Protein AF-A0A6M0B610-F1 (afdb_monomer)

Sequence (98 aa):
MKQKTAQQILDVAQSMVRNRGYSAFSYADISKEIGIRKASIHYHFPSKDDLVKELVKRYQKNLARKCFEIEQQETTPQAQLREFVNLYRDGLQDNKIC

Structure (mmCIF, N/CA/C/O backbone):
data_AF-A0A6M0B610-F1
#
_entry.id   AF-A0A6M0B610-F1
#
loop_
_atom_site.group_PDB
_atom_site.id
_atom_site.type_symbol
_atom_site.label_atom_id
_atom_site.label_alt_id
_atom_site.label_comp_id
_atom_site.label_asym_id
_atom_site.label_entity_id
_atom_site.label_seq_id
_atom_site.pdbx_PDB_ins_code
_atom_site.Cartn_x
_atom_site.Cartn_y
_atom_site.Cartn_z
_atom_site.occupancy
_atom_site.B_iso_or_equiv
_atom_site.auth_seq_id
_atom_site.auth_comp_id
_atom_site.auth_asym_id
_atom_site.auth_atom_id
_atom_site.pdbx_PDB_model_num
ATOM 1 N N . MET A 1 1 ? 8.394 5.080 19.410 1.00 47.69 1 MET A N 1
ATOM 2 C CA . MET A 1 1 ? 7.369 4.007 19.318 1.00 47.69 1 MET A CA 1
ATOM 3 C C . MET A 1 1 ? 6.204 4.302 18.361 1.00 47.69 1 MET A C 1
ATOM 5 O O . MET A 1 1 ? 5.767 3.360 17.718 1.00 47.69 1 MET A O 1
ATOM 9 N N . LYS A 1 2 ? 5.727 5.552 18.189 1.00 55.22 2 LYS A N 1
ATOM 10 C CA . LYS A 1 2 ? 4.554 5.884 17.336 1.00 55.22 2 LYS A CA 1
ATOM 11 C C . LYS A 1 2 ? 4.646 5.440 15.864 1.00 55.22 2 LYS A C 1
ATOM 13 O O . LYS A 1 2 ? 3.639 5.071 15.276 1.00 55.22 2 LYS A O 1
ATOM 18 N N . GLN A 1 3 ? 5.843 5.457 15.280 1.00 64.88 3 GLN A N 1
ATOM 19 C CA . GLN A 1 3 ? 6.043 5.136 13.861 1.00 64.88 3 GLN A CA 1
ATOM 20 C C . GLN A 1 3 ? 5.851 3.641 13.555 1.00 64.88 3 GLN A C 1
ATOM 22 O O . GLN A 1 3 ? 5.401 3.290 12.470 1.00 64.88 3 GLN A O 1
ATOM 27 N N . LYS A 1 4 ? 6.129 2.760 14.528 1.00 87.56 4 LYS A N 1
ATOM 28 C CA . LYS A 1 4 ? 6.050 1.304 14.343 1.00 87.56 4 LYS A CA 1
ATOM 29 C C . LYS A 1 4 ? 4.601 0.829 14.202 1.00 87.56 4 LYS A C 1
ATOM 31 O O . LYS A 1 4 ? 4.311 0.046 13.309 1.00 87.56 4 LYS A O 1
ATOM 36 N N . THR A 1 5 ? 3.685 1.356 15.016 1.00 92.94 5 THR A N 1
ATOM 37 C CA . THR A 1 5 ? 2.262 0.977 14.966 1.00 92.94 5 THR A CA 1
ATOM 38 C C . THR A 1 5 ? 1.581 1.467 13.690 1.00 92.94 5 THR A C 1
ATOM 40 O O . THR A 1 5 ? 0.884 0.690 13.047 1.00 92.94 5 THR A O 1
ATOM 43 N N . ALA A 1 6 ? 1.823 2.716 13.273 1.00 93.75 6 ALA A N 1
ATOM 44 C CA . ALA A 1 6 ? 1.300 3.232 12.004 1.00 93.75 6 ALA A CA 1
ATOM 45 C C . ALA A 1 6 ? 1.777 2.393 10.806 1.00 93.75 6 ALA A C 1
ATOM 47 O O . ALA A 1 6 ? 0.990 2.071 9.919 1.00 93.75 6 ALA A O 1
ATOM 48 N N . GLN A 1 7 ? 3.050 1.984 10.819 1.00 94.62 7 GLN A N 1
ATOM 49 C CA . GLN A 1 7 ? 3.623 1.117 9.795 1.00 94.62 7 GLN A CA 1
ATOM 50 C C . GLN A 1 7 ? 2.945 -0.261 9.769 1.00 94.62 7 GLN A C 1
ATOM 52 O O . GLN A 1 7 ? 2.535 -0.695 8.700 1.00 94.62 7 GLN A O 1
ATOM 57 N N . GLN A 1 8 ? 2.752 -0.897 10.930 1.00 95.00 8 GLN A N 1
ATOM 58 C CA . GLN A 1 8 ? 2.062 -2.190 11.037 1.00 95.00 8 GLN A CA 1
ATOM 59 C C . GLN A 1 8 ? 0.607 -2.122 10.552 1.00 95.00 8 GLN A C 1
ATOM 61 O O . GLN A 1 8 ? 0.147 -3.028 9.861 1.00 95.00 8 GLN A O 1
ATOM 66 N N . ILE A 1 9 ? -0.107 -1.036 10.876 1.00 95.69 9 ILE A N 1
ATOM 67 C CA . ILE A 1 9 ? -1.465 -0.790 10.369 1.00 95.69 9 ILE A CA 1
ATOM 68 C C . ILE A 1 9 ? -1.454 -0.729 8.837 1.00 95.69 9 ILE A C 1
ATOM 70 O O . ILE A 1 9 ? -2.275 -1.382 8.196 1.00 95.69 9 ILE A O 1
ATOM 74 N N . LEU A 1 10 ? -0.518 0.025 8.251 1.00 94.88 10 LEU A N 1
ATOM 75 C CA . LEU A 1 10 ? -0.377 0.128 6.798 1.00 94.88 10 LEU A CA 1
ATOM 76 C C . LEU A 1 10 ? -0.004 -1.214 6.159 1.00 94.88 10 LEU A C 1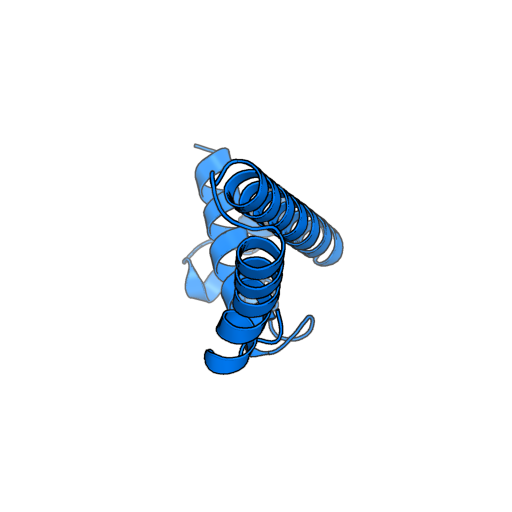
ATOM 78 O O . LEU A 1 10 ? -0.549 -1.540 5.114 1.00 94.88 10 LEU A O 1
ATOM 82 N N . A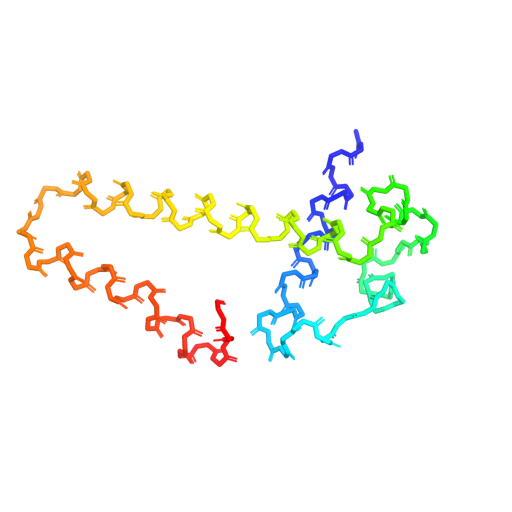SP A 1 11 ? 0.885 -2.001 6.765 1.00 93.50 11 ASP A N 1
ATOM 83 C CA . ASP A 1 11 ? 1.309 -3.299 6.221 1.00 93.50 11 ASP A CA 1
ATOM 84 C C . ASP A 1 11 ? 0.125 -4.273 6.122 1.00 93.50 11 ASP A C 1
ATOM 86 O O . ASP A 1 11 ? -0.101 -4.890 5.076 1.00 93.50 11 ASP A O 1
ATOM 90 N N . VAL A 1 12 ? -0.688 -4.348 7.179 1.00 94.12 12 VAL A N 1
ATOM 91 C CA . VAL A 1 12 ? -1.890 -5.188 7.197 1.00 94.12 12 VAL A CA 1
ATOM 92 C C . VAL A 1 12 ? -2.962 -4.668 6.250 1.00 94.12 12 VAL A C 1
ATOM 94 O O . VAL A 1 12 ? -3.498 -5.438 5.452 1.00 94.12 12 VAL A O 1
ATOM 97 N N . ALA A 1 13 ? -3.248 -3.366 6.281 1.00 93.62 13 ALA A N 1
ATOM 98 C CA . ALA A 1 13 ? -4.238 -2.778 5.387 1.00 93.62 13 ALA A CA 1
ATOM 99 C C . ALA A 1 13 ? -3.833 -2.952 3.913 1.00 93.62 13 ALA A C 1
ATOM 101 O O . ALA A 1 13 ? -4.672 -3.293 3.083 1.00 93.62 13 ALA A O 1
ATOM 102 N N . GLN A 1 14 ? -2.542 -2.813 3.591 1.00 91.25 14 GLN A N 1
ATOM 103 C CA . GLN A 1 14 ? -2.010 -3.070 2.254 1.00 91.25 14 GLN A CA 1
ATOM 104 C C . GLN A 1 14 ? -2.228 -4.528 1.840 1.00 91.25 14 GLN A C 1
ATOM 106 O O . GLN A 1 14 ? -2.697 -4.771 0.733 1.00 91.25 14 GLN A O 1
ATOM 111 N N . SER A 1 15 ? -1.934 -5.496 2.713 1.00 89.25 15 SER A N 1
ATOM 112 C CA . SER A 1 15 ? -2.180 -6.919 2.435 1.00 89.25 15 SER A CA 1
ATOM 113 C C . SER A 1 15 ? -3.659 -7.195 2.136 1.00 89.25 15 SER A C 1
ATOM 115 O O . SER A 1 15 ? -3.992 -7.824 1.131 1.00 89.25 15 SER A O 1
ATOM 117 N N . MET A 1 16 ? -4.565 -6.646 2.952 1.00 90.62 16 MET A N 1
ATOM 118 C CA . MET A 1 16 ? -6.010 -6.803 2.764 1.00 90.62 16 MET A CA 1
ATOM 119 C C . MET A 1 16 ? -6.491 -6.175 1.446 1.00 90.62 16 MET A C 1
ATOM 121 O O . MET A 1 16 ? -7.194 -6.833 0.674 1.00 90.62 16 MET A O 1
ATOM 125 N N . VAL A 1 17 ? -6.078 -4.934 1.154 1.00 88.56 17 VAL A N 1
ATOM 126 C CA . VAL A 1 17 ? -6.467 -4.213 -0.073 1.00 88.56 17 VAL A CA 1
ATOM 127 C C . VAL A 1 17 ? -5.944 -4.906 -1.323 1.00 88.56 17 VAL A C 1
ATOM 129 O O . VAL A 1 17 ? -6.693 -5.051 -2.287 1.00 88.56 17 VAL A O 1
ATOM 132 N N . ARG A 1 18 ? -4.693 -5.378 -1.308 1.00 82.56 18 ARG A N 1
ATOM 133 C CA . ARG A 1 18 ? -4.106 -6.075 -2.458 1.00 82.56 18 ARG A CA 1
ATOM 134 C C . ARG A 1 18 ? -4.877 -7.343 -2.812 1.00 82.56 18 ARG A C 1
ATOM 136 O O . ARG A 1 18 ? -5.005 -7.640 -3.989 1.00 82.56 18 ARG A O 1
ATOM 143 N N . ASN A 1 19 ? -5.442 -8.042 -1.831 1.00 77.69 19 ASN A N 1
ATOM 144 C CA . ASN A 1 19 ? -6.152 -9.299 -2.074 1.00 77.69 19 ASN A CA 1
ATOM 145 C C . ASN A 1 19 ? -7.630 -9.115 -2.466 1.00 77.69 19 ASN A C 1
ATOM 147 O O . ASN A 1 19 ? -8.175 -9.951 -3.179 1.00 77.69 19 ASN A O 1
ATOM 151 N N . ARG A 1 20 ? -8.322 -8.092 -1.938 1.00 78.38 20 ARG A N 1
ATOM 152 C CA . ARG A 1 20 ? -9.799 -7.991 -2.038 1.00 78.38 20 ARG A CA 1
ATOM 153 C C . ARG A 1 20 ? -10.333 -6.577 -2.332 1.00 78.38 20 ARG A C 1
ATOM 155 O O . ARG A 1 20 ? -11.542 -6.362 -2.321 1.00 78.38 20 ARG A O 1
ATOM 162 N N . GLY A 1 21 ? -9.457 -5.605 -2.582 1.00 81.12 21 GLY A N 1
ATOM 163 C CA . GLY A 1 21 ? -9.805 -4.241 -2.992 1.00 81.12 21 GLY A CA 1
ATOM 164 C C . GLY A 1 21 ? -10.083 -3.280 -1.830 1.00 81.12 21 GLY A C 1
ATOM 165 O O . GLY A 1 21 ? -9.875 -3.592 -0.664 1.00 81.12 21 GLY A O 1
ATOM 166 N N . TYR A 1 22 ? -10.564 -2.072 -2.128 1.00 81.94 22 TYR A N 1
ATOM 167 C CA . TYR A 1 22 ? -10.787 -1.019 -1.119 1.00 81.94 22 TYR A CA 1
ATOM 168 C C . TYR A 1 22 ? -11.745 -1.447 0.011 1.00 81.94 22 TYR A C 1
ATOM 170 O O . TYR A 1 22 ? -11.546 -1.122 1.186 1.00 81.94 22 TYR A O 1
ATOM 178 N N . SER A 1 23 ? -12.784 -2.213 -0.320 1.00 85.38 23 SER A N 1
ATOM 179 C CA . SER A 1 23 ? -13.773 -2.704 0.648 1.00 85.38 23 SER A CA 1
ATOM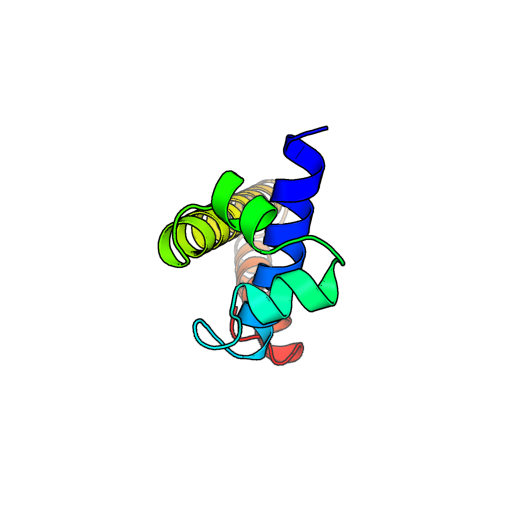 180 C C . SER A 1 23 ? -13.281 -3.895 1.479 1.00 85.38 23 SER A C 1
ATOM 182 O O . SER A 1 23 ? -13.996 -4.338 2.369 1.00 85.38 23 SER A O 1
ATOM 184 N N . ALA A 1 24 ? -12.058 -4.381 1.236 1.00 81.94 24 ALA A N 1
ATOM 185 C CA . ALA A 1 24 ? -11.488 -5.570 1.867 1.00 81.94 24 ALA A CA 1
ATOM 186 C C . ALA A 1 24 ? -11.280 -5.485 3.378 1.00 81.94 24 ALA A C 1
ATOM 188 O O . ALA A 1 24 ? -11.072 -6.519 4.009 1.00 81.94 24 ALA A O 1
ATOM 189 N N . PHE A 1 25 ? -11.241 -4.275 3.935 1.00 89.38 25 PHE A N 1
ATOM 190 C CA . PHE A 1 25 ? -10.898 -4.076 5.333 1.00 89.38 25 PHE A CA 1
ATOM 191 C C . PHE A 1 25 ? -11.776 -3.029 6.015 1.00 89.38 25 PHE A C 1
ATOM 193 O O . PHE A 1 25 ? -12.237 -2.042 5.422 1.00 89.38 25 PHE A O 1
ATOM 200 N N . SER A 1 26 ? -11.903 -3.225 7.319 1.00 92.38 26 SER A N 1
ATOM 201 C CA . SER A 1 26 ? -12.376 -2.271 8.306 1.00 92.38 26 SER A CA 1
ATOM 202 C C . SER A 1 26 ? -11.334 -2.115 9.417 1.00 92.38 26 SER A C 1
ATOM 204 O O . SER A 1 26 ? -10.393 -2.898 9.547 1.00 92.38 26 SER A O 1
ATOM 206 N N . TYR A 1 27 ? -11.505 -1.116 10.281 1.00 94.75 27 TYR A N 1
ATOM 207 C CA . TYR A 1 27 ? -10.638 -0.994 11.458 1.00 94.75 27 TYR A CA 1
ATOM 208 C C . TYR A 1 27 ? -10.836 -2.144 12.448 1.00 94.75 27 TYR A C 1
ATOM 210 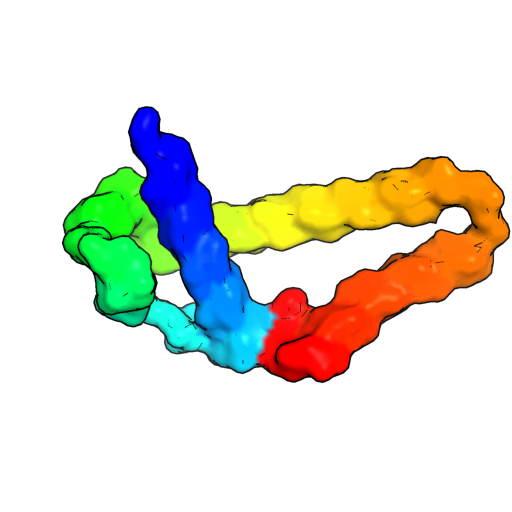O O . TYR A 1 27 ? -9.937 -2.404 13.241 1.00 94.75 27 TYR A O 1
ATOM 218 N N . ALA A 1 28 ? -11.984 -2.828 12.415 1.00 93.88 28 ALA A N 1
ATOM 219 C CA . ALA A 1 28 ? -12.191 -4.027 13.219 1.00 93.88 28 ALA A CA 1
ATOM 220 C C . ALA A 1 28 ? -11.307 -5.177 12.716 1.00 93.88 28 ALA A C 1
ATOM 222 O O . ALA A 1 28 ? -10.665 -5.839 13.527 1.00 93.88 28 ALA A O 1
ATOM 223 N N . ASP A 1 29 ? -11.194 -5.346 11.396 1.00 94.06 29 ASP A N 1
ATOM 224 C CA . ASP A 1 29 ? -10.335 -6.373 10.793 1.00 94.06 29 ASP A CA 1
ATOM 225 C C . ASP A 1 29 ? -8.860 -6.116 11.108 1.00 94.06 29 ASP A C 1
ATOM 227 O O . ASP A 1 29 ? -8.163 -7.011 11.577 1.00 94.06 29 ASP A O 1
ATOM 231 N N . ILE A 1 30 ? -8.400 -4.870 10.949 1.00 94.50 30 ILE A N 1
ATOM 232 C CA . ILE A 1 30 ? -7.024 -4.480 11.297 1.00 94.50 30 ILE A CA 1
ATOM 233 C C . ILE A 1 30 ? -6.771 -4.699 12.793 1.00 94.50 30 ILE A C 1
ATOM 235 O O . ILE A 1 30 ? -5.757 -5.273 13.175 1.00 94.50 30 ILE A O 1
ATOM 239 N N . SER A 1 31 ? -7.699 -4.259 13.648 1.00 95.25 31 SER A N 1
ATOM 240 C CA . SER A 1 31 ? -7.616 -4.420 15.105 1.00 95.25 31 SER A CA 1
ATOM 241 C C . SER A 1 31 ? -7.459 -5.888 15.505 1.00 95.25 31 SER A C 1
ATOM 243 O O . SER A 1 31 ? -6.611 -6.199 16.343 1.00 95.25 31 SER A O 1
ATOM 245 N N . LYS A 1 32 ? -8.228 -6.778 14.865 1.00 95.00 32 LYS A N 1
ATOM 246 C CA . LYS A 1 32 ? -8.157 -8.227 15.060 1.00 95.00 32 LYS A CA 1
ATOM 247 C C . LYS A 1 32 ? -6.820 -8.809 14.594 1.00 95.00 32 LYS A C 1
ATOM 249 O O . LYS A 1 32 ? -6.262 -9.636 15.304 1.00 95.00 32 LYS A O 1
ATOM 254 N N . GLU A 1 33 ? -6.309 -8.364 13.449 1.00 94.06 33 GLU A N 1
ATOM 255 C CA . GLU A 1 33 ? -5.093 -8.916 12.839 1.00 94.06 33 GLU A CA 1
ATOM 256 C C . GLU A 1 33 ? -3.819 -8.589 13.636 1.00 94.06 33 GLU A C 1
ATOM 258 O O . GLU A 1 33 ? -2.984 -9.461 13.850 1.00 94.06 33 GLU A O 1
ATOM 263 N N . ILE A 1 34 ? -3.661 -7.343 14.107 1.00 93.81 34 ILE A N 1
ATOM 264 C CA . ILE A 1 34 ? -2.433 -6.908 14.812 1.00 93.81 34 ILE A CA 1
ATOM 265 C C . ILE A 1 34 ? -2.603 -6.757 16.329 1.00 93.81 34 ILE A C 1
ATOM 267 O O . ILE A 1 34 ? -1.677 -6.313 17.008 1.00 93.81 34 ILE A O 1
ATOM 271 N N . GLY A 1 35 ? -3.777 -7.095 16.870 1.00 94.06 35 GLY A N 1
ATOM 272 C CA . GLY A 1 35 ? -4.031 -7.133 18.313 1.00 94.06 35 GLY A CA 1
ATOM 273 C C . GLY A 1 35 ? -4.037 -5.767 19.008 1.00 94.06 35 GLY A C 1
ATOM 274 O O . GLY A 1 35 ? -3.685 -5.675 20.184 1.00 94.06 35 GLY A O 1
ATOM 275 N N . ILE A 1 36 ? -4.422 -4.691 18.311 1.00 93.56 36 ILE A N 1
ATOM 276 C CA . ILE A 1 36 ? -4.502 -3.335 18.891 1.00 93.56 36 ILE A CA 1
ATOM 277 C C . ILE A 1 36 ? -5.940 -2.844 18.981 1.00 93.56 36 ILE A C 1
ATOM 279 O O . ILE A 1 36 ? -6.808 -3.283 18.235 1.00 93.56 36 ILE A O 1
ATOM 283 N N . ARG A 1 37 ? -6.209 -1.873 19.856 1.00 94.69 37 ARG A N 1
ATOM 284 C CA . ARG A 1 37 ? -7.547 -1.277 19.991 1.00 94.69 37 ARG A CA 1
ATOM 285 C C . ARG A 1 37 ? -7.891 -0.407 18.779 1.00 94.69 37 ARG A C 1
ATOM 287 O O . ARG A 1 37 ? -7.051 0.350 18.297 1.00 94.69 37 ARG A O 1
ATOM 294 N N . LYS A 1 38 ? -9.168 -0.395 18.376 1.00 93.50 38 LYS A N 1
ATOM 295 C CA . LYS A 1 38 ? -9.691 0.494 17.317 1.00 93.50 38 LYS A CA 1
ATOM 296 C C . LYS A 1 38 ? -9.356 1.975 17.558 1.00 93.50 38 LYS A C 1
ATOM 298 O O . LYS A 1 38 ? -9.015 2.689 16.622 1.00 93.50 38 LYS A O 1
ATOM 303 N N . ALA A 1 39 ? -9.387 2.422 18.817 1.00 94.25 39 ALA A N 1
ATOM 304 C CA . ALA A 1 39 ? -9.005 3.783 19.204 1.00 94.25 39 ALA A CA 1
ATOM 305 C C . ALA A 1 39 ? -7.543 4.121 18.847 1.00 94.25 39 ALA A C 1
ATOM 307 O O . ALA A 1 39 ? -7.255 5.238 18.427 1.00 94.25 39 ALA A O 1
ATOM 308 N N . SER A 1 40 ? -6.628 3.152 18.948 1.00 94.00 40 SER A N 1
ATOM 309 C CA . SER A 1 40 ? -5.230 3.322 18.536 1.00 94.00 40 SER A CA 1
ATOM 310 C C . SER A 1 40 ? -5.099 3.470 17.020 1.00 94.00 40 SER A C 1
ATOM 312 O O . SER A 1 40 ? -4.254 4.227 16.558 1.00 94.00 40 SER A O 1
ATOM 314 N N . ILE A 1 41 ? -5.954 2.799 16.240 1.00 95.25 41 ILE A N 1
ATOM 315 C CA . ILE A 1 41 ? -5.996 2.970 14.781 1.00 95.25 41 ILE A CA 1
ATOM 316 C C . ILE A 1 41 ? -6.506 4.370 14.436 1.00 95.25 41 ILE A C 1
ATOM 318 O O . ILE A 1 41 ? -5.843 5.068 13.677 1.00 95.25 41 ILE A O 1
ATOM 322 N N . HIS A 1 42 ? -7.611 4.817 15.048 1.00 95.25 42 HIS A N 1
ATOM 323 C CA . HIS A 1 42 ? -8.144 6.173 14.841 1.00 95.25 42 HIS A CA 1
ATOM 324 C C . HIS A 1 42 ? -7.147 7.276 15.215 1.00 95.25 42 HIS A C 1
ATOM 326 O O . HIS A 1 42 ? -7.121 8.314 14.562 1.00 95.25 42 HIS A O 1
ATOM 332 N N . TYR A 1 43 ? -6.303 7.046 16.225 1.00 94.94 43 TYR A N 1
ATOM 333 C CA . TYR A 1 43 ? -5.226 7.972 16.579 1.00 94.94 43 TYR A CA 1
ATOM 334 C C . TYR A 1 43 ? -4.220 8.181 15.435 1.00 94.94 43 TYR A C 1
ATOM 336 O O . TYR A 1 43 ? -3.723 9.289 15.250 1.00 94.94 43 TYR A O 1
ATOM 344 N N . HIS A 1 44 ? -3.909 7.129 14.673 1.00 94.75 44 HIS A N 1
ATOM 345 C CA . HIS A 1 44 ? -2.983 7.208 13.539 1.00 94.75 44 HIS A CA 1
ATOM 346 C C . HIS A 1 44 ? -3.671 7.622 12.237 1.00 94.75 44 HIS A C 1
ATOM 348 O O . HIS A 1 44 ? -3.087 8.351 11.441 1.00 94.75 44 HIS A O 1
ATOM 354 N N . PHE A 1 45 ? -4.900 7.157 12.032 1.00 96.19 45 PHE A N 1
ATOM 355 C CA . PHE A 1 45 ? -5.677 7.357 10.819 1.00 96.19 45 PHE A CA 1
A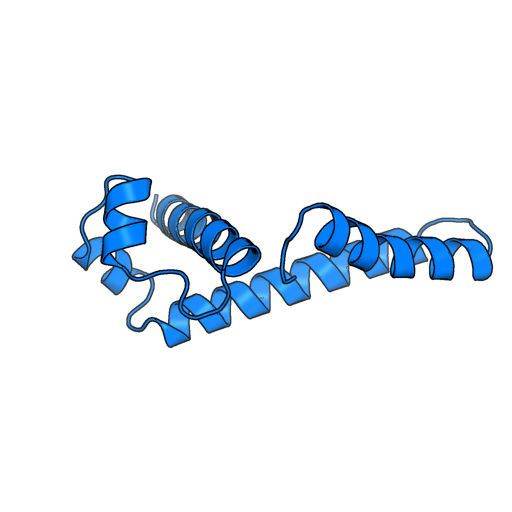TOM 356 C C . PHE A 1 45 ? -7.114 7.709 11.216 1.00 96.19 45 PHE A C 1
ATOM 358 O O . PHE A 1 45 ? -7.902 6.805 11.520 1.00 96.19 45 PHE A O 1
ATOM 365 N N . PRO A 1 46 ? -7.479 9.002 11.245 1.00 95.56 46 PRO A N 1
ATOM 366 C CA . PRO A 1 46 ? -8.796 9.440 11.705 1.00 95.56 46 PRO A CA 1
ATOM 367 C C . PRO A 1 46 ? -9.942 8.791 10.924 1.00 95.56 46 PRO A C 1
ATOM 369 O O . PRO A 1 46 ? -10.911 8.322 11.531 1.00 95.56 46 PRO A O 1
ATOM 372 N N . SER A 1 47 ? -9.788 8.683 9.600 1.00 95.19 47 SER A N 1
ATOM 373 C CA . SER A 1 47 ? -10.739 8.034 8.698 1.00 95.19 47 SER A CA 1
ATOM 374 C C . SER A 1 47 ? -10.100 6.921 7.860 1.00 95.19 47 SER A C 1
ATOM 376 O O . SER A 1 47 ? -8.888 6.900 7.629 1.00 95.19 47 SER A O 1
ATOM 378 N N . LYS A 1 48 ? -10.944 6.013 7.345 1.00 92.19 48 LYS A N 1
ATOM 379 C CA . LYS A 1 48 ? -10.522 4.988 6.378 1.00 92.19 48 LYS A CA 1
ATOM 380 C C . LYS A 1 48 ? -9.880 5.621 5.139 1.00 92.19 48 LYS A C 1
ATOM 382 O O . LYS A 1 48 ? -8.909 5.074 4.625 1.00 92.19 48 LYS A O 1
ATOM 387 N N . ASP A 1 49 ? -10.372 6.778 4.704 1.00 93.88 49 ASP A N 1
ATOM 388 C CA . ASP A 1 49 ? -9.821 7.495 3.554 1.00 93.88 49 ASP A CA 1
ATOM 389 C C . ASP A 1 49 ? -8.418 8.035 3.824 1.00 93.88 49 ASP A C 1
ATOM 391 O O . ASP A 1 49 ? -7.579 7.999 2.927 1.00 93.88 49 ASP A O 1
ATOM 395 N N . ASP A 1 50 ? -8.117 8.475 5.048 1.00 95.50 50 ASP A N 1
ATOM 396 C CA . ASP A 1 50 ? -6.759 8.896 5.416 1.00 95.50 50 ASP A CA 1
ATOM 397 C C . ASP A 1 50 ? -5.785 7.718 5.370 1.00 95.50 50 ASP A C 1
ATOM 399 O O . ASP A 1 50 ? -4.701 7.829 4.796 1.00 95.50 50 ASP A O 1
ATOM 403 N N . LEU A 1 51 ? -6.196 6.557 5.894 1.00 94.81 51 LEU A N 1
ATOM 404 C CA . LEU A 1 51 ? -5.405 5.331 5.788 1.00 94.81 51 LEU A CA 1
ATOM 405 C C . LEU A 1 51 ? -5.171 4.940 4.322 1.00 94.81 51 LEU A C 1
ATOM 407 O O . LEU A 1 51 ? -4.048 4.621 3.936 1.00 94.81 51 LEU A O 1
ATOM 411 N N . VAL A 1 52 ? -6.208 4.998 3.487 1.00 92.44 52 VAL A N 1
ATOM 412 C CA . VAL A 1 52 ? -6.099 4.638 2.067 1.00 92.44 52 VAL A CA 1
ATOM 413 C C . VAL A 1 52 ? -5.232 5.628 1.295 1.00 92.44 52 VAL A C 1
ATOM 415 O 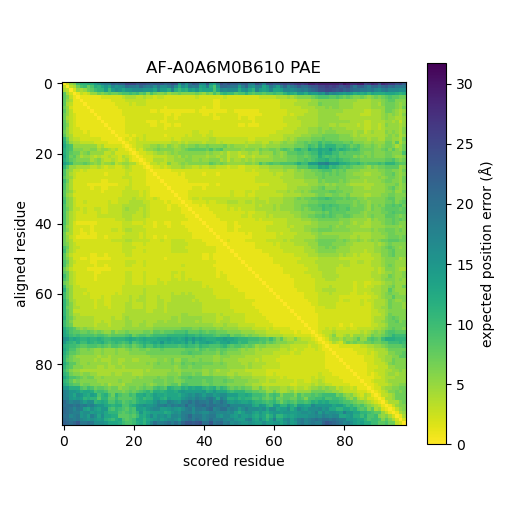O . VAL A 1 52 ? -4.423 5.201 0.475 1.00 92.44 52 VAL A O 1
ATOM 418 N N . LYS A 1 53 ? -5.317 6.932 1.576 1.00 94.56 53 LYS A N 1
ATOM 419 C CA . LYS A 1 53 ? -4.412 7.929 0.982 1.00 94.56 53 LYS A CA 1
ATOM 420 C C . LYS A 1 53 ? -2.953 7.612 1.302 1.00 94.56 53 LYS A C 1
ATOM 422 O O . LYS A 1 53 ? -2.114 7.663 0.406 1.00 94.56 53 LYS A O 1
ATOM 427 N N . GLU A 1 54 ? -2.648 7.241 2.544 1.00 95.25 54 GLU A N 1
ATOM 428 C CA . GLU A 1 54 ? -1.288 6.846 2.928 1.00 95.25 54 GLU A CA 1
ATOM 429 C C . GLU A 1 54 ? -0.848 5.524 2.278 1.00 95.25 54 GLU A C 1
ATOM 431 O O . GLU A 1 54 ? 0.303 5.404 1.851 1.00 95.25 54 GLU A O 1
ATOM 436 N N . LEU A 1 55 ? -1.761 4.562 2.093 1.00 92.69 55 LEU A N 1
ATOM 437 C CA . LEU A 1 55 ? -1.491 3.353 1.304 1.00 92.69 55 LEU A CA 1
ATOM 438 C C . LEU A 1 55 ? -1.144 3.683 -0.153 1.00 92.69 55 LEU A C 1
ATOM 440 O O . LEU A 1 55 ? -0.159 3.163 -0.679 1.00 92.69 55 LEU A O 1
ATOM 444 N N . VAL A 1 56 ? -1.910 4.570 -0.794 1.00 90.88 56 VAL A N 1
ATOM 445 C CA . VAL A 1 56 ? -1.666 4.998 -2.181 1.00 90.88 56 VAL A CA 1
ATOM 446 C C . VAL A 1 56 ? -0.331 5.733 -2.296 1.00 90.88 56 VAL A C 1
ATOM 448 O O . VAL A 1 56 ? 0.457 5.420 -3.186 1.00 90.88 56 VAL A O 1
ATOM 451 N N . LYS A 1 57 ? -0.019 6.649 -1.370 1.00 94.12 57 LYS A N 1
ATOM 452 C CA . LYS A 1 57 ? 1.288 7.329 -1.331 1.00 94.12 57 LYS A CA 1
ATOM 453 C C . LYS A 1 57 ? 2.438 6.336 -1.194 1.00 94.12 57 LYS A C 1
ATOM 455 O O . LYS A 1 57 ? 3.444 6.450 -1.894 1.00 94.12 57 LYS A O 1
ATOM 460 N N . ARG A 1 58 ? 2.298 5.338 -0.314 1.00 92.19 58 ARG A N 1
ATOM 461 C CA . 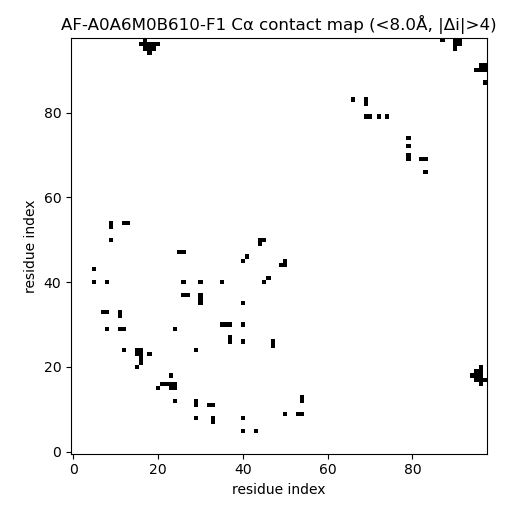ARG A 1 58 ? 3.300 4.277 -0.162 1.00 92.19 58 ARG A CA 1
ATOM 462 C C . ARG A 1 58 ? 3.456 3.476 -1.455 1.00 92.19 58 ARG A C 1
ATOM 464 O O . ARG A 1 58 ? 4.587 3.209 -1.858 1.00 92.19 58 ARG A O 1
ATOM 471 N N . TYR A 1 59 ? 2.351 3.109 -2.100 1.00 87.75 59 TYR A N 1
ATOM 472 C CA . TYR A 1 59 ? 2.375 2.400 -3.377 1.00 87.75 59 TYR A CA 1
ATOM 473 C C . TYR A 1 59 ? 3.119 3.204 -4.452 1.00 87.75 59 TYR A C 1
ATOM 475 O O . TYR A 1 59 ? 4.068 2.691 -5.041 1.00 87.75 59 TYR A O 1
ATOM 483 N N . GLN A 1 60 ? 2.772 4.483 -4.628 1.00 90.50 60 GLN A N 1
ATOM 484 C CA . GLN A 1 60 ? 3.437 5.385 -5.575 1.00 90.50 60 GLN A CA 1
ATOM 485 C C . GLN A 1 60 ? 4.938 5.503 -5.296 1.00 90.50 60 GLN A C 1
ATOM 487 O O . GLN A 1 60 ? 5.745 5.394 -6.215 1.00 90.50 60 GLN A O 1
ATOM 492 N N . LYS A 1 61 ? 5.329 5.661 -4.024 1.00 93.62 61 LYS A N 1
ATOM 493 C CA . LYS A 1 61 ? 6.741 5.740 -3.628 1.00 93.62 61 LYS A CA 1
ATOM 494 C C . LYS A 1 61 ? 7.506 4.457 -3.960 1.00 93.62 61 LYS A C 1
ATOM 496 O O . LYS A 1 61 ? 8.633 4.525 -4.443 1.00 93.62 61 LYS A O 1
ATOM 501 N N . ASN A 1 62 ? 6.906 3.296 -3.707 1.00 89.62 62 ASN A N 1
ATOM 502 C CA . ASN A 1 62 ? 7.521 2.008 -4.022 1.00 89.62 62 ASN A CA 1
ATOM 503 C C . ASN A 1 62 ? 7.651 1.795 -5.533 1.00 89.62 62 ASN A C 1
ATOM 505 O O . ASN A 1 62 ? 8.677 1.288 -5.979 1.00 89.62 62 ASN A O 1
ATOM 509 N N . LEU A 1 63 ? 6.635 2.189 -6.307 1.00 88.75 63 LEU A N 1
ATOM 510 C CA . LEU A 1 63 ? 6.665 2.105 -7.764 1.00 88.75 63 LEU A CA 1
ATOM 511 C C . LEU A 1 63 ? 7.744 3.027 -8.344 1.00 88.75 63 LEU A C 1
ATOM 513 O O . LEU A 1 63 ? 8.581 2.562 -9.105 1.00 88.75 63 LEU A O 1
ATOM 517 N N . ALA A 1 64 ? 7.791 4.290 -7.911 1.00 92.69 64 ALA A N 1
ATOM 518 C CA . ALA A 1 64 ? 8.817 5.241 -8.336 1.00 92.69 64 ALA A CA 1
ATOM 519 C C . ALA A 1 64 ? 10.234 4.740 -8.020 1.00 92.69 64 ALA A C 1
ATOM 521 O O . ALA A 1 64 ? 11.120 4.833 -8.864 1.00 92.69 64 ALA A O 1
ATOM 522 N N . ARG A 1 65 ? 10.438 4.147 -6.833 1.00 94.06 65 ARG A N 1
ATOM 523 C CA . ARG A 1 65 ? 11.723 3.536 -6.470 1.00 94.06 65 ARG A CA 1
ATOM 524 C C . ARG A 1 65 ? 12.100 2.398 -7.422 1.00 94.06 65 ARG A C 1
ATOM 526 O O . ARG A 1 65 ? 13.231 2.364 -7.880 1.00 94.06 65 ARG A O 1
ATOM 533 N N . LYS A 1 66 ? 11.165 1.497 -7.732 1.00 91.56 66 LYS A N 1
ATOM 534 C CA . LYS A 1 66 ? 11.408 0.384 -8.661 1.00 91.56 66 LYS A CA 1
ATOM 535 C C . LYS A 1 66 ? 11.712 0.869 -10.082 1.00 91.56 66 LYS A C 1
ATOM 537 O O . LYS A 1 66 ? 12.604 0.328 -10.718 1.00 91.56 66 LYS A O 1
ATOM 542 N N . CYS A 1 67 ? 11.009 1.894 -10.569 1.00 91.94 67 CYS A N 1
ATOM 543 C CA . CYS A 1 67 ? 11.315 2.495 -11.870 1.00 91.94 67 CYS A CA 1
ATOM 544 C C . CYS A 1 67 ? 12.726 3.089 -11.889 1.00 91.94 67 CYS A C 1
ATOM 546 O O . CYS A 1 67 ? 13.490 2.795 -12.799 1.00 91.94 67 CYS A O 1
ATOM 548 N N . PHE A 1 68 ? 13.097 3.837 -10.846 1.00 94.06 68 PHE A N 1
ATOM 549 C CA . PHE A 1 68 ? 14.454 4.364 -10.700 1.00 94.06 68 PHE A CA 1
ATOM 550 C C . PHE A 1 68 ? 15.507 3.244 -10.670 1.00 94.06 68 PHE A C 1
ATOM 552 O O . PHE A 1 68 ? 16.541 3.344 -11.321 1.00 94.06 68 PHE A O 1
ATOM 559 N N . GLU A 1 69 ? 15.240 2.144 -9.959 1.00 93.62 69 GLU A N 1
ATOM 560 C CA . GLU A 1 69 ? 16.120 0.968 -9.940 1.00 93.62 69 GLU A CA 1
ATOM 561 C C . GLU A 1 69 ? 16.291 0.349 -11.337 1.00 93.62 69 GLU A C 1
ATOM 563 O O . GLU A 1 69 ? 17.402 -0.051 -11.665 1.00 93.62 69 GLU A O 1
ATOM 568 N N . ILE A 1 70 ? 15.237 0.293 -12.161 1.00 92.69 70 ILE A N 1
ATOM 569 C CA . ILE A 1 70 ? 15.296 -0.203 -13.549 1.00 92.69 70 ILE A CA 1
ATOM 570 C C . ILE A 1 70 ? 16.103 0.744 -14.445 1.00 92.69 70 ILE A C 1
ATOM 572 O O . ILE A 1 70 ? 16.945 0.287 -15.216 1.00 92.69 70 ILE A O 1
ATOM 576 N N . GLU A 1 71 ? 15.872 2.053 -14.339 1.00 91.62 71 GLU A N 1
ATOM 577 C CA . GLU A 1 71 ? 16.584 3.071 -15.125 1.00 91.62 71 GLU A CA 1
ATOM 578 C C . GLU A 1 71 ? 18.094 3.055 -14.859 1.00 91.62 71 GLU A C 1
ATOM 580 O O . GLU A 1 71 ? 18.888 3.248 -15.777 1.00 91.62 71 GLU A O 1
ATOM 585 N N . GLN A 1 72 ? 18.492 2.765 -13.618 1.00 93.25 72 GLN A N 1
ATOM 586 C CA . GLN A 1 72 ? 19.894 2.676 -13.205 1.00 93.25 72 GLN A CA 1
ATOM 587 C C . GLN A 1 72 ? 20.592 1.378 -13.649 1.00 93.25 72 GLN A C 1
ATOM 589 O O . GLN A 1 72 ? 21.801 1.248 -13.460 1.00 93.25 72 GLN A O 1
ATOM 594 N N . GLN A 1 73 ? 19.868 0.406 -14.212 1.00 91.44 73 GLN A N 1
ATOM 595 C CA . GLN A 1 73 ? 20.483 -0.802 -14.757 1.00 91.44 73 GLN A CA 1
ATOM 596 C C . GLN A 1 73 ? 21.166 -0.480 -16.088 1.00 91.44 73 GLN A C 1
ATOM 598 O O . GLN A 1 73 ? 20.513 0.002 -17.015 1.00 91.44 73 GLN A O 1
ATOM 603 N N . GLU A 1 74 ? 22.448 -0.832 -16.217 1.00 86.88 74 GLU A N 1
ATOM 604 C CA . GLU A 1 74 ? 23.216 -0.764 -17.472 1.00 86.88 74 GLU A CA 1
ATOM 605 C C . GLU A 1 74 ? 22.752 -1.851 -18.462 1.00 86.88 74 GLU A C 1
ATOM 607 O O . GLU A 1 74 ? 23.465 -2.798 -18.792 1.00 86.88 74 GLU A O 1
ATOM 612 N N . THR A 1 75 ? 21.499 -1.752 -18.902 1.00 92.25 75 THR A N 1
ATOM 613 C CA . THR A 1 75 ? 20.849 -2.701 -19.808 1.00 92.25 75 THR A CA 1
ATOM 614 C C . THR A 1 75 ? 20.265 -1.981 -21.018 1.00 92.25 75 THR A C 1
ATOM 616 O O . THR A 1 75 ? 20.264 -0.756 -21.117 1.00 92.25 75 THR A O 1
ATOM 619 N N . THR A 1 76 ? 19.791 -2.752 -21.995 1.00 94.81 76 THR A N 1
ATOM 620 C CA . THR A 1 76 ? 19.138 -2.179 -23.175 1.00 94.81 76 THR A CA 1
ATOM 621 C C . THR A 1 76 ? 17.775 -1.575 -22.810 1.00 94.81 76 THR A C 1
ATOM 623 O O . THR A 1 76 ? 17.091 -2.109 -21.933 1.00 94.81 76 THR A O 1
ATOM 626 N N . PRO A 1 77 ? 17.299 -0.537 -23.522 1.00 92.31 77 PRO A N 1
ATOM 627 C CA . PRO A 1 77 ? 15.957 0.016 -23.306 1.00 92.31 77 PRO A CA 1
ATOM 628 C C . PRO A 1 77 ? 14.837 -1.036 -23.393 1.00 92.31 77 PRO A C 1
ATOM 630 O O . PRO A 1 77 ? 13.847 -0.976 -22.667 1.00 92.31 77 PRO A O 1
ATOM 633 N N . GLN A 1 78 ? 14.999 -2.046 -24.253 1.00 94.44 78 GLN A N 1
ATOM 634 C CA . GLN A 1 78 ? 14.065 -3.166 -24.372 1.00 94.44 78 GLN A CA 1
ATOM 635 C C . GLN A 1 78 ? 14.048 -4.039 -23.110 1.00 94.44 78 GLN A C 1
ATOM 637 O O . GLN A 1 78 ? 12.983 -4.512 -22.708 1.00 94.44 78 GLN A O 1
ATOM 642 N N . ALA A 1 79 ? 15.207 -4.257 -22.481 1.00 93.50 79 ALA A N 1
ATOM 643 C CA . ALA A 1 79 ? 15.292 -4.970 -21.212 1.00 93.50 79 ALA A CA 1
ATOM 644 C C . ALA A 1 79 ? 14.624 -4.168 -20.087 1.00 93.50 79 ALA A C 1
ATOM 646 O O . ALA A 1 79 ? 13.798 -4.729 -19.373 1.00 93.50 79 ALA A O 1
ATOM 647 N N . GLN A 1 80 ? 14.873 -2.858 -20.009 1.00 92.75 80 GLN A N 1
ATOM 648 C CA . GLN A 1 80 ? 14.219 -1.975 -19.035 1.00 92.75 80 GLN A CA 1
ATOM 649 C C . GLN A 1 80 ? 12.689 -1.977 -19.181 1.00 92.75 80 GLN A C 1
ATOM 651 O O . GLN A 1 80 ? 11.970 -2.124 -18.192 1.00 92.75 80 GLN A O 1
ATOM 656 N N . LEU A 1 81 ? 12.170 -1.896 -20.413 1.00 92.50 81 LEU A N 1
ATOM 657 C CA . LEU A 1 81 ? 10.728 -1.988 -20.666 1.00 92.50 81 LEU A CA 1
ATOM 658 C C . LEU A 1 81 ? 10.157 -3.340 -20.218 1.00 92.50 81 LEU A C 1
ATOM 660 O O . LEU A 1 81 ? 9.064 -3.395 -19.653 1.00 92.50 81 LEU A O 1
ATOM 664 N N . ARG A 1 82 ? 10.886 -4.436 -20.455 1.00 93.50 82 ARG A N 1
ATOM 665 C CA . ARG A 1 82 ? 10.460 -5.767 -20.012 1.00 93.50 82 ARG A CA 1
ATOM 666 C C . ARG A 1 82 ? 10.420 -5.864 -18.489 1.00 93.50 82 ARG A C 1
ATOM 668 O O . ARG A 1 82 ? 9.433 -6.374 -17.966 1.00 93.50 82 ARG A O 1
ATOM 675 N N . GLU A 1 83 ? 11.417 -5.324 -17.793 1.00 91.56 83 GLU A N 1
ATOM 676 C CA . GLU A 1 83 ? 11.419 -5.270 -16.327 1.00 91.56 83 GLU A CA 1
ATOM 677 C C . GLU A 1 83 ? 10.269 -4.419 -15.786 1.00 91.56 83 GLU A C 1
ATOM 679 O O . GLU A 1 83 ? 9.561 -4.844 -14.874 1.00 91.56 83 GLU A O 1
ATOM 684 N N . PHE A 1 84 ? 9.990 -3.272 -16.407 1.00 90.31 84 PHE A N 1
ATOM 685 C CA . PHE A 1 84 ? 8.838 -2.451 -16.045 1.00 90.31 84 PHE A CA 1
ATOM 686 C C . PHE A 1 84 ? 7.516 -3.217 -16.197 1.00 90.31 84 PHE A C 1
ATOM 688 O O . PHE A 1 84 ? 6.675 -3.184 -15.301 1.00 90.31 84 PHE A O 1
ATOM 695 N N . VAL A 1 85 ? 7.336 -3.962 -17.294 1.00 91.00 85 VAL A N 1
ATOM 696 C CA . VAL A 1 85 ? 6.152 -4.817 -17.495 1.00 91.00 85 VAL A CA 1
ATOM 697 C C . VAL A 1 85 ? 6.089 -5.943 -16.455 1.00 91.00 85 VAL A C 1
ATOM 699 O O . VAL A 1 85 ? 5.001 -6.258 -15.961 1.00 91.00 85 VAL A O 1
ATOM 702 N N . ASN A 1 86 ? 7.231 -6.531 -16.085 1.00 89.00 86 ASN A N 1
ATOM 703 C CA . ASN A 1 86 ? 7.299 -7.578 -15.062 1.00 89.00 86 ASN A CA 1
ATOM 704 C C . ASN A 1 86 ? 6.824 -7.073 -13.689 1.00 89.00 86 ASN A C 1
ATOM 706 O O . ASN A 1 86 ? 6.104 -7.800 -13.006 1.00 89.00 86 ASN A O 1
ATOM 710 N N . LEU A 1 87 ? 7.081 -5.803 -13.337 1.00 84.19 87 LEU A N 1
ATOM 711 C CA . LEU A 1 87 ? 6.585 -5.210 -12.084 1.00 84.19 87 LEU A CA 1
ATOM 712 C C . LEU A 1 87 ? 5.065 -5.342 -11.903 1.00 84.19 87 LEU A C 1
ATOM 714 O O . LEU A 1 87 ? 4.599 -5.519 -10.776 1.00 84.19 87 LEU A O 1
ATOM 718 N N . TYR A 1 88 ? 4.302 -5.239 -12.994 1.00 77.19 88 TYR A N 1
ATOM 719 C CA . TYR A 1 88 ? 2.846 -5.392 -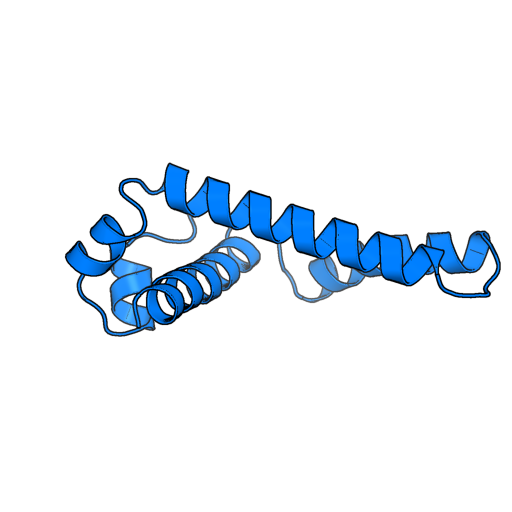12.978 1.00 77.19 88 TYR A CA 1
ATOM 720 C C . TYR A 1 88 ? 2.417 -6.853 -13.123 1.00 77.19 88 TYR A C 1
ATOM 722 O O . TYR A 1 88 ? 1.433 -7.268 -12.509 1.00 77.19 88 TYR A O 1
ATOM 730 N N . ARG A 1 89 ? 3.161 -7.648 -13.903 1.00 81.81 89 ARG A N 1
ATOM 731 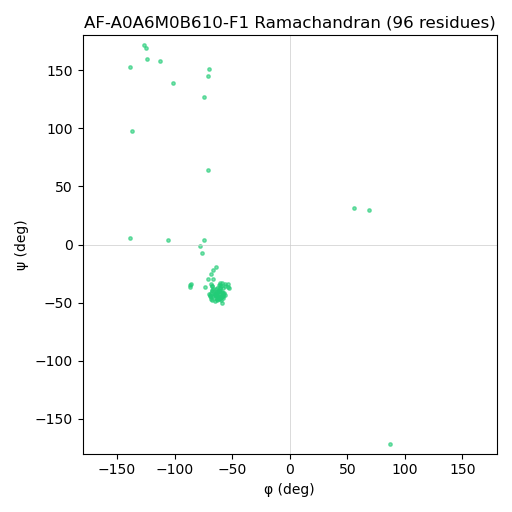C CA . ARG A 1 89 ? 2.901 -9.083 -14.085 1.00 81.81 89 ARG A CA 1
ATOM 732 C C . ARG A 1 89 ? 2.959 -9.841 -12.762 1.00 81.81 89 ARG A C 1
ATOM 734 O O . ARG A 1 89 ? 2.054 -10.627 -12.493 1.00 81.81 89 ARG A O 1
ATOM 741 N N . ASP A 1 90 ? 3.962 -9.570 -11.934 1.00 74.69 90 ASP A N 1
ATOM 742 C CA . ASP A 1 90 ? 4.144 -10.251 -10.648 1.00 74.69 90 ASP A CA 1
ATOM 743 C C . ASP A 1 90 ? 2.978 -9.972 -9.688 1.00 74.69 90 ASP A C 1
ATOM 745 O O . ASP A 1 90 ? 2.509 -10.861 -8.980 1.00 74.69 90 ASP A O 1
ATOM 749 N N . GLY A 1 91 ? 2.445 -8.743 -9.706 1.00 68.38 91 GLY A N 1
ATOM 750 C CA . GLY A 1 91 ? 1.256 -8.383 -8.930 1.00 68.38 91 GLY A CA 1
ATOM 751 C C . GLY A 1 91 ? 0.025 -9.203 -9.328 1.00 68.38 91 GLY A C 1
ATOM 752 O O . GLY A 1 91 ? -0.702 -9.685 -8.460 1.00 68.38 91 GLY A O 1
ATOM 753 N N . LEU A 1 92 ? -0.161 -9.426 -10.631 1.00 67.62 92 LEU A N 1
ATOM 754 C CA . LEU A 1 92 ? -1.281 -10.197 -11.174 1.00 67.62 92 LEU A CA 1
ATOM 755 C C . LEU A 1 92 ? -1.138 -11.707 -10.929 1.00 67.62 92 LEU A C 1
ATOM 757 O O . LEU A 1 92 ? -2.135 -12.374 -10.659 1.00 67.62 92 LEU A O 1
ATOM 761 N N . GLN A 1 93 ? 0.082 -12.252 -10.993 1.00 62.34 93 GLN A N 1
ATOM 762 C CA . GLN A 1 93 ? 0.334 -13.676 -10.729 1.00 62.34 93 GLN A CA 1
ATOM 763 C C . GLN A 1 93 ? 0.084 -14.059 -9.266 1.00 62.34 93 GLN A C 1
ATOM 765 O O . GLN A 1 93 ? -0.384 -15.162 -8.990 1.00 62.34 93 GLN A O 1
ATOM 770 N N . ASP A 1 94 ? 0.286 -13.120 -8.344 1.00 62.25 94 ASP A N 1
ATOM 771 C CA . ASP A 1 94 ? -0.049 -13.268 -6.927 1.00 62.25 94 ASP A CA 1
ATOM 772 C C . ASP A 1 94 ? -1.563 -13.167 -6.627 1.00 62.25 94 ASP A C 1
ATOM 774 O O . ASP A 1 94 ? -1.960 -13.174 -5.458 1.00 62.25 94 ASP A O 1
ATOM 778 N N . ASN A 1 95 ? -2.412 -13.045 -7.657 1.00 59.44 95 ASN A N 1
ATOM 779 C CA . ASN A 1 95 ? -3.847 -12.763 -7.551 1.00 59.44 95 ASN A CA 1
ATOM 780 C C . ASN A 1 95 ? -4.140 -11.474 -6.758 1.00 59.44 95 ASN A C 1
ATOM 782 O O . ASN A 1 95 ? -5.145 -11.366 -6.048 1.00 59.44 95 ASN A O 1
ATOM 786 N N . LYS A 1 96 ? -3.225 -10.502 -6.849 1.00 62.84 96 LYS A N 1
ATOM 787 C CA . LYS A 1 96 ? -3.341 -9.208 -6.187 1.00 62.84 96 LYS A CA 1
ATOM 788 C C . LYS A 1 96 ? -3.798 -8.166 -7.197 1.00 62.84 96 LYS A C 1
ATOM 790 O O . LYS A 1 96 ? -3.361 -8.135 -8.342 1.00 62.84 96 LYS A O 1
ATOM 795 N N . ILE A 1 97 ? -4.701 -7.302 -6.753 1.00 60.00 97 ILE A N 1
ATOM 796 C CA . ILE A 1 97 ? -5.319 -6.255 -7.574 1.00 60.00 97 ILE A CA 1
ATOM 797 C C . ILE A 1 97 ? -4.290 -5.176 -7.953 1.00 60.00 97 ILE A C 1
ATOM 799 O O . ILE A 1 97 ? -4.452 -4.504 -8.971 1.00 60.00 97 ILE A O 1
ATOM 803 N N . CYS A 1 98 ? -3.236 -5.012 -7.147 1.00 58.22 98 CYS A N 1
ATOM 804 C CA . CYS A 1 98 ? -2.161 -4.045 -7.354 1.00 58.22 98 CYS A CA 1
ATOM 805 C C . CYS A 1 98 ? -0.859 -4.415 -6.626 1.00 58.22 98 CYS A C 1
ATOM 807 O O . CYS A 1 98 ? -0.889 -5.137 -5.596 1.00 58.22 98 CYS A O 1
#

Secondary structure (DSSP, 8-state):
-HHHHHHHHHHHHHHHHHHH-GGG--HHHHHHHHT--HHHHHHH-SSHHHHHHHHHHHHHHHHHHHHHHHHTSSS-HHHHHHHHHHHHHHHHHTT---

Foldseek 3Di:
DLVVVLVLLLVVQLVQCQQPHLPSDDLVRSCVVPVHDSVSVCVNAVDSVSSVVVNVVVVVVVLVVQLVVLVPDPDDPVVSVVSNVVVVVVSVVVNTPD

Solvent-accessible surface area (backbone atoms only — not comparable to full-atom values): 5547 Å² total; per-residue (Å²): 117,75,67,59,56,52,48,51,52,48,54,53,51,48,55,36,30,24,63,59,36,86,83,48,62,49,63,67,54,53,21,66,73,74,73,47,59,54,69,62,48,39,72,73,30,80,41,74,65,55,45,48,51,53,49,50,52,51,50,52,52,53,50,54,50,52,50,52,57,44,69,70,46,99,63,54,72,67,54,39,52,49,52,59,52,44,65,55,49,56,28,51,75,71,62,23,83,94

Nearest PDB structures (foldseek):
  6o6n-assembly1_A  TM=7.505E-01  e=7.005E-04  Mycobacterium tuberculosis
  6o6o-assembly1_B  TM=7.860E-01  e=1.116E-03  Mycobacterium tuberculosis
  2gfn-assembly1_A  TM=8.451E-01  e=3.787E-03  Rhodococcus jostii RHA1
  6en8-assembly1_C  TM=7.851E-01  e=2.831E-03  Sulfolobus acidocaldarius DSM 639
  2ras-assembly1_A  TM=7.000E-01  e=3.180E-03  Novosphingobium aromaticivorans DSM 12444

Mean predicted aligned error: 5.3 Å

Radius of gyration: 16.23 Å; Cα contacts (8 Å, |Δi|>4): 63; chains: 1; bounding box: 37×23×44 Å

pLDDT: mean 87.96, std 10.78, range [47.69, 96.19]